Protein AF-A0A7J4LPZ9-F1 (afdb_monomer_lite)

Structure (mmCIF, N/CA/C/O backbone):
data_AF-A0A7J4LPZ9-F1
#
_entry.id   AF-A0A7J4LPZ9-F1
#
loop_
_atom_site.group_PDB
_atom_site.id
_atom_site.type_symbol
_atom_site.label_atom_id
_atom_site.label_alt_id
_atom_site.label_comp_id
_atom_site.label_asym_id
_atom_site.label_entity_id
_atom_site.label_seq_id
_atom_site.pdbx_PDB_ins_code
_atom_site.Cartn_x
_atom_site.Cartn_y
_atom_site.Cartn_z
_atom_site.occupancy
_atom_site.B_iso_or_equiv
_atom_site.auth_seq_id
_atom_site.auth_comp_id
_atom_site.auth_asym_id
_atom_site.auth_atom_id
_atom_site.pdbx_PDB_model_num
ATOM 1 N N . MET A 1 1 ? 22.685 5.242 -19.313 1.00 63.19 1 MET A N 1
ATOM 2 C CA . MET A 1 1 ? 21.250 5.564 -19.092 1.00 63.19 1 MET A CA 1
ATOM 3 C C . MET A 1 1 ? 20.458 4.384 -18.534 1.00 63.19 1 MET A C 1
ATOM 5 O O . MET A 1 1 ? 19.769 4.585 -17.546 1.00 63.19 1 MET A O 1
ATOM 9 N N . LYS A 1 2 ? 20.563 3.170 -19.101 1.00 66.50 2 LYS A N 1
ATOM 10 C CA . LYS A 1 2 ? 19.848 1.983 -18.590 1.00 66.50 2 LYS A CA 1
ATOM 11 C C . LYS A 1 2 ? 20.201 1.640 -17.133 1.00 66.50 2 LYS A C 1
ATOM 13 O O . LYS A 1 2 ? 19.297 1.380 -16.350 1.00 66.50 2 LYS A O 1
ATOM 18 N N . ASP A 1 3 ? 21.469 1.762 -16.745 1.00 72.62 3 ASP A N 1
ATOM 19 C CA . ASP A 1 3 ? 21.905 1.461 -15.371 1.00 72.62 3 ASP A CA 1
ATOM 20 C C . ASP A 1 3 ? 21.321 2.439 -14.344 1.00 72.62 3 ASP A C 1
ATOM 22 O O . ASP A 1 3 ? 20.868 2.026 -13.286 1.00 72.62 3 ASP A O 1
ATOM 26 N N . ILE A 1 4 ? 21.233 3.730 -14.684 1.00 75.50 4 ILE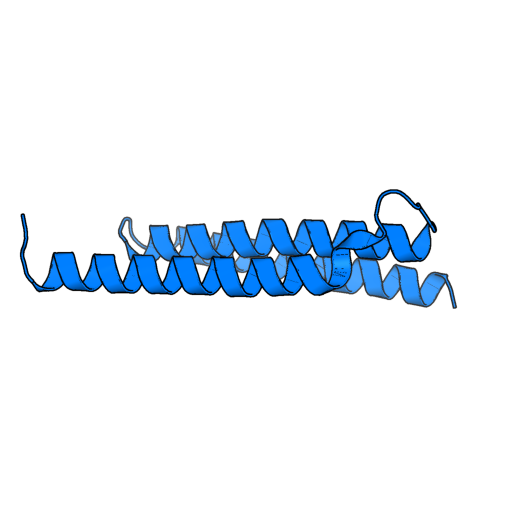 A N 1
ATOM 27 C CA . ILE A 1 4 ? 20.642 4.771 -13.821 1.00 75.50 4 ILE A CA 1
ATOM 28 C C . ILE A 1 4 ? 19.162 4.476 -13.548 1.00 75.50 4 ILE A C 1
ATOM 30 O O . ILE A 1 4 ? 18.702 4.598 -12.416 1.00 75.50 4 ILE A O 1
ATOM 34 N N . ILE A 1 5 ? 18.422 4.050 -14.576 1.00 69.19 5 ILE A N 1
ATOM 35 C CA . ILE A 1 5 ? 17.012 3.664 -14.442 1.00 69.19 5 ILE A CA 1
ATOM 36 C C . ILE A 1 5 ? 16.891 2.412 -13.569 1.00 69.19 5 ILE A C 1
ATOM 38 O O . ILE A 1 5 ? 16.037 2.365 -12.690 1.00 69.19 5 ILE A O 1
ATOM 42 N N . LEU A 1 6 ? 17.769 1.424 -13.753 1.00 70.94 6 LEU A N 1
ATOM 43 C CA . LEU A 1 6 ? 17.775 0.212 -12.937 1.00 70.94 6 LEU A CA 1
ATOM 44 C C . LEU A 1 6 ? 18.044 0.534 -11.456 1.00 70.94 6 LEU A C 1
ATOM 46 O O . LEU A 1 6 ? 17.293 0.088 -10.589 1.00 70.94 6 LEU A O 1
ATOM 50 N N . TYR A 1 7 ? 19.046 1.369 -11.164 1.00 75.69 7 TYR A N 1
ATOM 51 C CA . TYR A 1 7 ? 19.326 1.853 -9.808 1.00 75.69 7 TYR A CA 1
ATOM 52 C C . TYR A 1 7 ? 18.138 2.604 -9.205 1.00 75.69 7 TYR A C 1
ATOM 54 O O . TYR A 1 7 ? 17.807 2.383 -8.042 1.00 75.69 7 TYR A O 1
ATOM 62 N N . PHE A 1 8 ? 17.461 3.443 -9.989 1.00 73.38 8 PHE A N 1
ATOM 63 C CA . PHE A 1 8 ? 16.264 4.150 -9.543 1.00 73.38 8 PHE A CA 1
ATOM 64 C C . PHE A 1 8 ? 15.122 3.184 -9.185 1.00 73.38 8 PHE A C 1
ATOM 66 O O . PHE A 1 8 ? 14.498 3.336 -8.137 1.00 73.38 8 PHE A O 1
ATOM 73 N N . ILE A 1 9 ? 14.887 2.148 -9.997 1.00 73.12 9 ILE A N 1
ATOM 74 C CA . ILE A 1 9 ? 13.864 1.123 -9.731 1.00 73.12 9 ILE A CA 1
ATOM 75 C C . ILE A 1 9 ? 14.185 0.348 -8.448 1.00 73.12 9 ILE A C 1
ATOM 77 O O . ILE A 1 9 ? 13.305 0.171 -7.604 1.00 73.12 9 ILE A O 1
ATOM 81 N N . TYR A 1 10 ? 15.440 -0.073 -8.266 1.00 76.81 10 TYR A N 1
ATOM 82 C CA . TYR A 1 10 ? 15.878 -0.739 -7.035 1.00 76.81 10 TYR A CA 1
ATOM 83 C C . TYR A 1 10 ? 15.736 0.168 -5.811 1.00 76.81 10 TYR A C 1
ATOM 85 O O . TYR A 1 10 ? 15.254 -0.272 -4.766 1.00 76.81 10 TYR A O 1
ATOM 93 N N . PHE A 1 11 ? 16.112 1.440 -5.930 1.00 75.19 11 PHE A N 1
ATOM 94 C CA . PHE A 1 11 ? 16.016 2.413 -4.845 1.00 75.19 11 PHE A CA 1
ATOM 95 C C . PHE A 1 11 ? 14.561 2.672 -4.426 1.00 75.19 11 PHE A C 1
ATOM 97 O O . PHE A 1 11 ? 14.223 2.590 -3.247 1.00 75.19 11 PHE A O 1
ATOM 104 N N . VAL A 1 12 ? 13.663 2.905 -5.385 1.00 75.75 12 VAL A N 1
ATOM 105 C CA . VAL A 1 12 ? 12.234 3.114 -5.099 1.00 75.75 12 VAL A CA 1
ATOM 106 C C . VAL A 1 12 ? 11.584 1.837 -4.556 1.00 75.75 12 VAL A C 1
ATOM 108 O O . VAL A 1 12 ? 10.811 1.901 -3.598 1.00 75.75 12 VAL A O 1
ATOM 111 N N . GLY A 1 13 ? 11.926 0.668 -5.107 1.00 73.31 13 GLY A N 1
ATOM 112 C CA . GLY A 1 13 ? 11.426 -0.620 -4.622 1.00 73.31 13 GLY A CA 1
ATOM 113 C C . GLY A 1 13 ? 11.858 -0.921 -3.185 1.00 73.31 13 GLY A C 1
ATOM 114 O O . GLY A 1 13 ? 11.034 -1.317 -2.359 1.00 73.31 13 GLY A O 1
ATOM 115 N N . THR A 1 14 ? 13.127 -0.674 -2.852 1.00 78.75 14 THR A N 1
ATOM 116 C CA . THR A 1 14 ? 13.650 -0.869 -1.487 1.00 78.75 14 THR A CA 1
ATOM 117 C C . THR A 1 14 ? 13.026 0.098 -0.484 1.00 78.75 14 THR A C 1
ATOM 119 O O . THR A 1 14 ? 12.646 -0.337 0.605 1.00 78.75 14 THR A O 1
ATOM 122 N N . LEU A 1 15 ? 12.817 1.367 -0.852 1.00 80.19 15 LEU A N 1
ATOM 123 C CA . LEU A 1 15 ? 12.084 2.330 -0.021 1.00 80.19 15 LEU A CA 1
ATOM 124 C C . LEU A 1 15 ? 10.622 1.922 0.210 1.00 80.19 15 LEU A C 1
ATOM 126 O O . LEU A 1 15 ? 10.124 2.019 1.336 1.00 80.19 15 LEU A O 1
ATOM 130 N N . GLY A 1 16 ? 9.937 1.433 -0.827 1.00 78.31 16 GLY A N 1
ATOM 131 C CA . GLY A 1 16 ? 8.565 0.932 -0.717 1.00 78.31 16 GLY A CA 1
ATOM 132 C C . GLY A 1 16 ? 8.456 -0.241 0.261 1.00 78.31 16 GLY A C 1
ATOM 13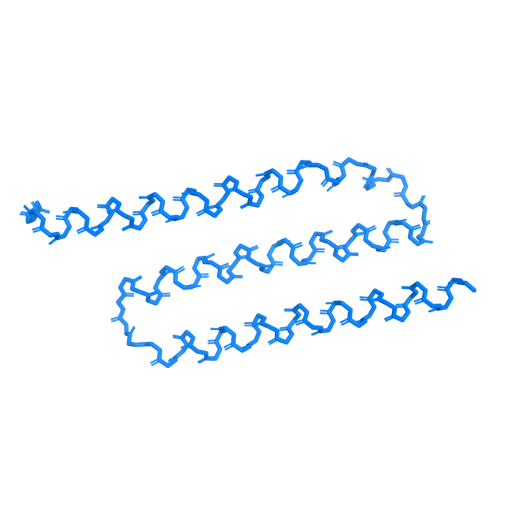3 O O . GLY A 1 16 ? 7.633 -0.217 1.179 1.00 78.31 16 GLY A O 1
ATOM 134 N N . ILE A 1 17 ? 9.351 -1.226 0.136 1.00 80.75 17 ILE A N 1
ATOM 135 C CA . ILE A 1 17 ? 9.418 -2.377 1.050 1.00 80.75 17 ILE A CA 1
ATOM 136 C C . ILE A 1 17 ? 9.742 -1.921 2.478 1.00 80.75 17 ILE A C 1
ATOM 138 O O . ILE A 1 17 ? 9.068 -2.346 3.417 1.00 80.75 17 ILE A O 1
ATOM 142 N N . ALA A 1 18 ? 10.721 -1.031 2.659 1.00 83.50 18 ALA A N 1
ATOM 143 C CA . ALA A 1 18 ? 11.083 -0.507 3.974 1.00 83.50 18 ALA A CA 1
ATOM 144 C C . ALA A 1 18 ? 9.894 0.193 4.653 1.00 83.50 18 ALA A C 1
ATOM 146 O O . ALA A 1 18 ? 9.622 -0.050 5.830 1.00 83.50 18 ALA A O 1
ATOM 147 N N . THR A 1 19 ? 9.136 0.989 3.897 1.00 82.88 19 THR A N 1
ATOM 148 C CA . THR A 1 19 ? 7.935 1.678 4.390 1.00 82.88 19 THR A CA 1
ATOM 149 C C . THR A 1 19 ? 6.884 0.674 4.859 1.00 82.88 19 THR A C 1
ATOM 151 O O . THR A 1 19 ? 6.379 0.792 5.974 1.00 82.88 19 THR A O 1
ATOM 154 N N . ILE A 1 20 ? 6.618 -0.371 4.068 1.00 83.56 20 ILE A N 1
ATOM 155 C CA . ILE A 1 20 ? 5.677 -1.439 4.436 1.00 83.56 20 ILE A CA 1
ATOM 156 C C . ILE A 1 20 ? 6.130 -2.160 5.712 1.00 83.5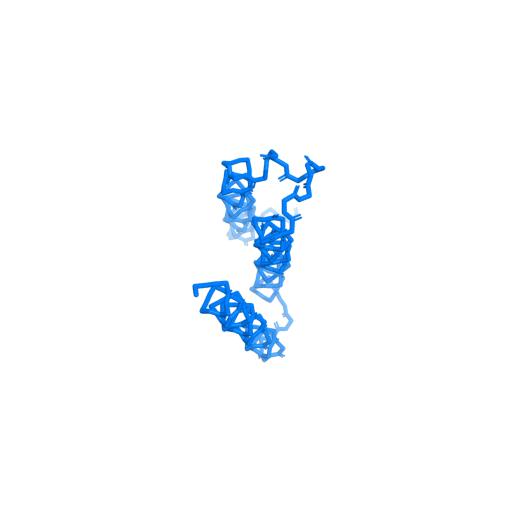6 20 ILE A C 1
ATOM 158 O O . ILE A 1 20 ? 5.317 -2.386 6.609 1.00 83.56 20 ILE A O 1
ATOM 162 N N . LEU A 1 21 ? 7.416 -2.503 5.823 1.00 85.81 21 LEU A N 1
ATOM 163 C CA . LEU A 1 21 ? 7.963 -3.186 6.999 1.00 85.81 21 LEU A CA 1
ATOM 164 C C . LEU A 1 21 ? 7.843 -2.329 8.265 1.00 85.81 21 LEU A C 1
ATOM 166 O O . LEU A 1 21 ? 7.450 -2.843 9.316 1.00 85.81 21 LEU A O 1
ATOM 170 N N . ILE A 1 22 ? 8.116 -1.026 8.162 1.00 87.31 22 ILE A N 1
ATOM 171 C CA . ILE A 1 22 ? 7.943 -0.070 9.262 1.00 87.31 22 ILE A CA 1
ATOM 172 C C . ILE A 1 22 ? 6.464 0.025 9.650 1.00 87.31 22 ILE A C 1
ATOM 174 O O . ILE A 1 22 ? 6.135 -0.113 10.831 1.00 87.31 22 ILE A O 1
ATOM 178 N N . SER A 1 23 ? 5.556 0.185 8.684 1.00 82.88 23 SER A N 1
ATOM 179 C CA . SER A 1 23 ? 4.112 0.220 8.944 1.00 82.88 23 SER A CA 1
ATOM 180 C C . SER A 1 23 ? 3.621 -1.067 9.615 1.00 82.88 23 SER A C 1
ATOM 182 O O . SER A 1 23 ? 2.803 -1.015 10.535 1.00 82.88 23 SER A O 1
ATOM 184 N N . LEU A 1 24 ? 4.159 -2.225 9.227 1.00 84.88 24 LEU A N 1
ATOM 185 C CA . LEU A 1 24 ? 3.816 -3.521 9.811 1.00 84.88 24 LEU A CA 1
ATOM 186 C C . LEU A 1 24 ? 4.364 -3.667 11.239 1.00 84.88 24 LEU A C 1
ATOM 188 O O . LEU A 1 24 ? 3.664 -4.177 12.118 1.00 84.88 24 LEU A O 1
ATOM 192 N N . ALA A 1 25 ? 5.570 -3.160 11.508 1.00 86.50 25 ALA A N 1
ATOM 193 C CA . ALA A 1 25 ? 6.132 -3.082 12.855 1.00 86.50 25 ALA A CA 1
ATOM 194 C C . ALA A 1 25 ? 5.307 -2.160 13.770 1.00 86.50 25 ALA A C 1
ATOM 196 O O . ALA A 1 25 ? 5.025 -2.528 14.913 1.00 86.50 25 ALA A O 1
ATOM 197 N N . ILE A 1 26 ? 4.859 -1.007 13.262 1.00 84.94 26 ILE A N 1
ATOM 198 C CA . ILE A 1 26 ? 3.955 -0.093 13.977 1.00 84.94 26 ILE A CA 1
ATOM 199 C C . ILE A 1 26 ? 2.614 -0.782 14.245 1.00 84.94 26 ILE A C 1
ATOM 201 O O . ILE A 1 26 ? 2.145 -0.780 15.381 1.00 84.94 26 ILE A O 1
ATOM 205 N N . SER A 1 27 ? 2.033 -1.453 13.246 1.00 86.31 27 SER A N 1
ATOM 206 C CA . SER A 1 27 ? 0.766 -2.179 13.403 1.00 86.31 27 SER A CA 1
ATOM 207 C C . SER A 1 27 ? 0.834 -3.268 14.478 1.00 86.31 27 SER A C 1
ATOM 209 O O . SER A 1 27 ? -0.109 -3.456 15.247 1.00 86.31 27 SER A O 1
ATOM 211 N N . ARG A 1 28 ? 1.973 -3.964 14.600 1.00 85.38 28 ARG A N 1
ATOM 212 C CA . ARG A 1 28 ? 2.193 -4.958 15.666 1.00 85.38 28 ARG A CA 1
ATOM 213 C C . ARG A 1 28 ? 2.209 -4.345 17.068 1.00 85.38 28 ARG A C 1
ATOM 215 O O . ARG A 1 28 ? 1.859 -5.049 18.010 1.00 85.38 28 ARG A O 1
ATOM 222 N N . ARG A 1 29 ? 2.591 -3.070 17.202 1.00 86.81 29 ARG A N 1
ATOM 223 C CA . ARG A 1 29 ? 2.561 -2.324 18.473 1.00 86.81 29 ARG A CA 1
ATOM 224 C C . ARG A 1 29 ? 1.172 -1.781 18.812 1.00 86.81 29 ARG A C 1
ATOM 226 O O . ARG A 1 29 ? 0.934 -1.426 19.961 1.00 86.81 29 ARG A O 1
ATOM 233 N N . LEU A 1 30 ? 0.253 -1.730 17.846 1.00 83.25 30 LEU A N 1
ATOM 234 C CA . LEU A 1 30 ? -1.137 -1.378 18.115 1.00 83.25 30 LEU A CA 1
ATOM 235 C C . LEU A 1 30 ? -1.822 -2.515 18.888 1.00 83.25 30 LEU A C 1
ATOM 237 O O . LEU A 1 30 ? -1.692 -3.699 18.554 1.00 83.25 30 LEU A O 1
ATOM 241 N N . GLY A 1 31 ? -2.594 -2.146 19.912 1.00 79.62 31 GLY A N 1
ATOM 242 C CA . GLY A 1 31 ? -3.468 -3.078 20.621 1.00 79.62 31 GLY A CA 1
ATOM 243 C C . GLY A 1 31 ? -4.439 -3.786 19.668 1.00 79.62 31 GLY A C 1
ATOM 244 O O . GLY A 1 31 ? -4.720 -3.317 18.561 1.00 79.62 31 GLY A O 1
ATOM 245 N N . LYS A 1 32 ? -4.958 -4.950 20.077 1.00 75.06 32 LYS A N 1
ATOM 246 C CA . LYS A 1 32 ? -6.018 -5.631 19.318 1.00 75.06 32 LYS A CA 1
ATOM 247 C C . LYS A 1 32 ? -7.259 -4.728 19.300 1.00 75.06 32 LYS A C 1
ATOM 249 O O . LYS A 1 32 ? -7.706 -4.288 20.351 1.00 75.06 32 LYS A O 1
ATOM 254 N N . GLY A 1 33 ? -7.788 -4.432 18.115 1.00 78.44 33 GLY A N 1
ATOM 255 C CA . GLY A 1 33 ? -8.943 -3.548 17.952 1.00 78.44 33 GLY A CA 1
ATOM 256 C C . GLY A 1 33 ? -9.063 -2.990 16.536 1.00 78.44 33 GLY A C 1
ATOM 257 O O . GLY A 1 33 ? -8.246 -3.285 15.660 1.00 78.44 33 GLY A O 1
ATOM 258 N N . THR A 1 34 ? -10.079 -2.159 16.310 1.00 76.25 34 THR A N 1
ATOM 259 C CA . THR A 1 34 ? -10.441 -1.645 14.979 1.00 76.25 34 THR A CA 1
ATOM 260 C C . THR A 1 34 ? -9.321 -0.853 14.311 1.00 76.25 34 THR A C 1
ATOM 262 O O . THR A 1 34 ? -9.119 -0.972 13.107 1.00 76.25 34 THR A O 1
ATOM 265 N N . ILE A 1 35 ? -8.551 -0.080 15.081 1.00 78.62 35 ILE A N 1
ATOM 266 C CA . ILE A 1 35 ? -7.449 0.731 14.541 1.00 78.62 35 ILE A CA 1
ATOM 267 C C . ILE A 1 35 ? -6.375 -0.173 13.924 1.00 78.62 35 ILE A C 1
ATOM 269 O O . ILE A 1 35 ? -5.888 0.104 12.832 1.00 78.62 35 ILE A O 1
ATOM 273 N N . ARG A 1 36 ? -6.054 -1.304 14.564 1.00 80.75 36 ARG A N 1
ATOM 274 C CA . ARG A 1 36 ? -5.104 -2.278 14.016 1.00 80.75 36 ARG A CA 1
ATOM 275 C C . ARG A 1 36 ? -5.638 -2.955 12.753 1.00 80.75 36 ARG A C 1
ATOM 277 O O . ARG A 1 36 ? -4.877 -3.155 11.812 1.00 80.75 36 ARG A O 1
ATOM 284 N N . ALA A 1 37 ? -6.931 -3.285 12.712 1.00 78.19 37 ALA A N 1
ATOM 285 C CA . ALA A 1 37 ? -7.562 -3.856 11.519 1.00 78.19 37 ALA A CA 1
ATOM 286 C C . ALA A 1 37 ? -7.527 -2.877 10.331 1.00 78.19 37 ALA A C 1
ATOM 288 O O . ALA A 1 37 ? -7.152 -3.269 9.228 1.00 78.19 37 ALA A O 1
ATOM 289 N N . PHE A 1 38 ? -7.821 -1.598 10.579 1.00 79.44 38 PHE A N 1
ATOM 290 C CA . PHE A 1 38 ? -7.721 -0.528 9.586 1.00 79.44 38 PHE A CA 1
ATOM 291 C C . PHE A 1 38 ? -6.292 -0.355 9.066 1.00 79.44 38 PHE A C 1
ATOM 293 O O . PHE A 1 38 ? -6.059 -0.395 7.861 1.00 79.44 38 PHE A O 1
ATOM 300 N N . VAL A 1 39 ? -5.316 -0.231 9.971 1.00 79.31 39 VAL A N 1
ATOM 301 C CA . VAL A 1 39 ? -3.904 -0.081 9.592 1.00 79.31 39 VAL A CA 1
ATOM 302 C C . VAL A 1 39 ? -3.425 -1.291 8.785 1.00 79.31 39 VAL A C 1
ATOM 304 O O . VAL A 1 39 ? -2.736 -1.117 7.785 1.00 79.31 39 VAL A O 1
ATOM 307 N N . ASN A 1 40 ? -3.843 -2.509 9.139 1.00 82.06 40 ASN A N 1
ATOM 308 C CA . ASN A 1 40 ? -3.532 -3.703 8.351 1.00 82.06 40 ASN A CA 1
ATOM 309 C C . ASN A 1 40 ? -4.133 -3.660 6.939 1.00 82.06 40 ASN A C 1
ATOM 311 O O . ASN A 1 40 ? -3.440 -4.020 5.991 1.00 82.06 40 ASN A O 1
ATOM 315 N N . GLN A 1 41 ? -5.381 -3.211 6.778 1.00 80.56 41 GLN A N 1
ATOM 316 C CA . GLN A 1 41 ? -5.992 -3.057 5.451 1.00 80.56 41 GLN A CA 1
ATOM 317 C C . GLN A 1 41 ? -5.228 -2.048 4.590 1.00 80.56 41 GLN A C 1
ATOM 319 O O . GLN A 1 41 ? -4.941 -2.330 3.427 1.00 80.56 41 GLN A O 1
ATOM 324 N N . VAL A 1 42 ? -4.835 -0.910 5.169 1.00 80.44 42 VAL A N 1
ATOM 325 C CA . VAL A 1 42 ? -4.016 0.095 4.475 1.00 80.44 42 VAL A CA 1
ATOM 326 C C . VAL A 1 42 ? -2.668 -0.497 4.051 1.00 80.44 42 VAL A C 1
ATOM 328 O O . VAL A 1 42 ? -2.266 -0.324 2.904 1.00 80.44 42 VAL A O 1
ATOM 331 N N . ILE A 1 43 ? -2.000 -1.256 4.926 1.00 82.38 43 ILE A N 1
ATOM 332 C CA . ILE A 1 43 ? -0.719 -1.913 4.610 1.00 82.38 43 ILE A CA 1
ATOM 333 C C . ILE A 1 43 ? -0.863 -2.909 3.453 1.00 82.38 43 ILE A C 1
ATOM 335 O O . ILE A 1 43 ? -0.016 -2.928 2.561 1.00 82.38 43 ILE A O 1
ATOM 339 N N . VAL A 1 44 ? -1.925 -3.721 3.443 1.00 81.31 44 VAL A N 1
ATOM 340 C CA . VAL A 1 44 ? -2.184 -4.684 2.358 1.00 81.31 44 VAL A CA 1
ATOM 341 C C . VAL A 1 44 ? -2.371 -3.962 1.027 1.00 81.31 44 VAL A C 1
ATOM 343 O O . VAL A 1 44 ? -1.772 -4.357 0.028 1.00 81.31 44 VAL A O 1
ATOM 346 N N . VAL A 1 45 ? -3.137 -2.871 1.019 1.00 79.12 45 VAL A N 1
ATOM 347 C CA . VAL A 1 45 ? -3.309 -2.031 -0.171 1.00 79.12 45 VAL A CA 1
ATOM 348 C C . VAL A 1 45 ? -1.967 -1.464 -0.636 1.00 79.12 45 VAL A C 1
ATOM 350 O O . VAL A 1 45 ? -1.605 -1.647 -1.797 1.00 79.12 45 VAL A O 1
ATOM 353 N N . MET A 1 46 ? -1.178 -0.867 0.262 1.00 78.31 46 MET A N 1
ATOM 354 C CA . MET A 1 46 ? 0.154 -0.346 -0.080 1.00 78.31 46 MET A CA 1
ATOM 355 C C . MET A 1 46 ? 1.075 -1.426 -0.665 1.00 78.31 46 MET A C 1
ATOM 357 O O . MET A 1 46 ? 1.820 -1.148 -1.606 1.00 78.31 46 MET A O 1
ATOM 361 N N . LEU A 1 47 ? 1.008 -2.658 -0.154 1.00 79.00 47 LEU A N 1
ATOM 362 C CA . LEU A 1 47 ? 1.790 -3.788 -0.656 1.00 79.00 47 LEU A CA 1
ATOM 363 C C . LEU A 1 47 ? 1.378 -4.196 -2.078 1.00 79.00 47 LEU A C 1
ATOM 365 O O . LEU A 1 47 ? 2.249 -4.322 -2.939 1.00 79.00 47 LEU A O 1
ATOM 369 N N . ILE A 1 48 ? 0.077 -4.329 -2.351 1.00 77.25 48 ILE A N 1
ATOM 370 C CA . ILE A 1 48 ? -0.437 -4.658 -3.692 1.00 77.25 48 ILE A CA 1
ATOM 371 C C . ILE A 1 48 ? 0.016 -3.607 -4.717 1.00 77.25 48 ILE A C 1
ATOM 373 O O . ILE A 1 48 ? 0.536 -3.959 -5.779 1.00 77.25 48 ILE A O 1
ATOM 377 N N . PHE A 1 49 ? -0.106 -2.319 -4.385 1.00 73.25 49 PHE A N 1
ATOM 378 C CA . PHE A 1 49 ? 0.283 -1.241 -5.299 1.00 73.25 49 PHE A CA 1
ATOM 379 C C . PHE A 1 49 ? 1.796 -1.109 -5.477 1.00 73.25 49 PHE A C 1
ATOM 381 O O . PHE A 1 49 ? 2.252 -0.847 -6.590 1.00 73.25 49 PHE A O 1
ATOM 388 N N . SER A 1 50 ? 2.587 -1.360 -4.430 1.00 73.81 50 SER A N 1
ATOM 389 C CA . SER A 1 50 ? 4.053 -1.367 -4.538 1.00 73.81 50 SER A CA 1
ATOM 390 C C . SER A 1 50 ? 4.543 -2.481 -5.468 1.00 73.81 50 SER A C 1
ATOM 392 O O . SER A 1 50 ? 5.400 -2.240 -6.319 1.00 73.81 50 SER A O 1
ATOM 394 N N . ILE A 1 51 ? 3.962 -3.682 -5.365 1.00 74.69 51 ILE A N 1
ATOM 395 C CA . ILE A 1 51 ? 4.281 -4.813 -6.251 1.00 74.69 51 ILE A CA 1
ATOM 396 C C . ILE A 1 51 ? 3.896 -4.484 -7.697 1.00 74.69 51 ILE A C 1
ATOM 398 O O . ILE A 1 51 ? 4.698 -4.678 -8.610 1.00 74.69 51 ILE A O 1
ATOM 402 N N . ALA A 1 52 ? 2.701 -3.933 -7.912 1.00 71.62 52 ALA A N 1
ATOM 403 C CA . ALA A 1 52 ? 2.255 -3.531 -9.242 1.00 71.62 52 ALA A CA 1
ATOM 4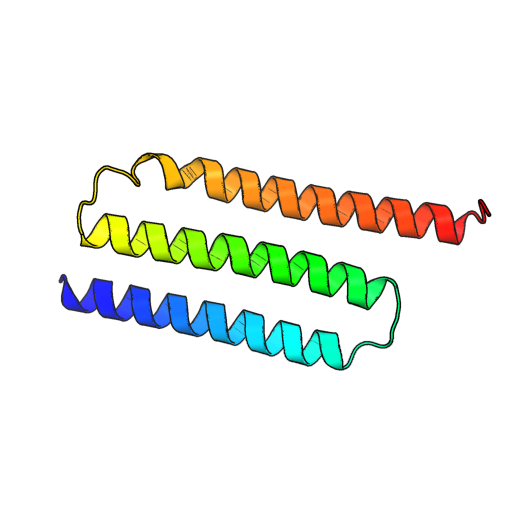04 C C . ALA A 1 52 ? 3.161 -2.459 -9.877 1.00 71.62 52 ALA A C 1
ATOM 406 O O . ALA A 1 52 ? 3.527 -2.566 -11.050 1.00 71.62 52 ALA A O 1
ATOM 407 N N . GLY A 1 53 ? 3.577 -1.455 -9.098 1.00 70.31 53 GLY A N 1
ATOM 408 C CA . GLY A 1 53 ? 4.513 -0.421 -9.543 1.00 70.31 53 GLY A CA 1
ATOM 409 C C . GLY A 1 53 ? 5.891 -0.981 -9.912 1.00 70.31 53 GLY A C 1
ATOM 410 O O . GLY A 1 53 ? 6.490 -0.555 -10.905 1.00 70.31 53 GLY A O 1
ATOM 411 N N . LEU A 1 54 ? 6.374 -1.980 -9.168 1.00 72.19 54 LEU A N 1
ATOM 412 C CA . LEU A 1 54 ? 7.619 -2.679 -9.486 1.00 72.19 54 LEU A CA 1
ATOM 413 C C . LEU A 1 54 ? 7.496 -3.468 -10.800 1.00 72.19 54 LEU A C 1
ATOM 415 O O . LEU A 1 54 ? 8.346 -3.327 -11.676 1.00 72.19 54 LEU A O 1
ATOM 419 N N . LEU A 1 55 ? 6.415 -4.235 -10.978 1.00 69.31 55 LEU A N 1
ATOM 420 C CA . LEU A 1 55 ? 6.157 -5.008 -12.203 1.00 69.31 55 LEU A CA 1
ATOM 421 C C . LEU A 1 55 ? 6.071 -4.108 -13.444 1.00 69.31 55 LEU A C 1
ATOM 423 O O . LEU A 1 55 ? 6.636 -4.434 -14.487 1.00 69.31 55 LEU A O 1
ATOM 427 N N . ARG A 1 56 ? 5.448 -2.931 -13.323 1.00 69.06 56 ARG A N 1
ATOM 428 C CA . ARG A 1 56 ? 5.461 -1.893 -14.368 1.00 69.06 56 ARG A CA 1
ATOM 429 C C . ARG A 1 56 ? 6.869 -1.379 -14.658 1.00 69.06 56 ARG A C 1
ATOM 431 O O . ARG A 1 56 ? 7.231 -1.155 -15.809 1.00 69.06 56 ARG A O 1
ATOM 438 N N . SER A 1 57 ? 7.654 -1.131 -13.621 1.00 69.12 57 SER A N 1
ATOM 439 C CA . SER A 1 57 ? 9.017 -0.627 -13.790 1.00 69.12 57 SER A CA 1
ATOM 440 C C . SER A 1 57 ? 9.892 -1.652 -14.520 1.00 69.12 57 SER A C 1
ATOM 442 O O . SER A 1 57 ? 10.635 -1.298 -15.434 1.00 69.12 57 SER A O 1
ATOM 444 N N . VAL A 1 58 ? 9.715 -2.937 -14.197 1.00 67.25 58 VAL A N 1
ATOM 445 C CA . VAL A 1 58 ? 10.318 -4.062 -14.923 1.00 67.25 58 VAL A CA 1
ATOM 446 C C . VAL A 1 58 ? 9.816 -4.117 -16.367 1.00 67.25 58 VAL A C 1
ATOM 448 O O . VAL A 1 58 ? 10.628 -4.291 -17.272 1.00 67.25 58 VAL A O 1
ATOM 451 N N . HIS A 1 59 ? 8.520 -3.907 -16.621 1.00 66.06 59 HIS A N 1
ATOM 452 C CA . HIS A 1 59 ? 7.974 -3.806 -17.980 1.00 66.06 59 HIS A CA 1
ATOM 453 C C . HIS A 1 59 ? 8.661 -2.721 -18.810 1.00 66.06 59 HIS A C 1
ATOM 455 O O . HIS A 1 59 ? 9.162 -3.012 -19.893 1.00 66.06 59 HIS A O 1
ATOM 461 N N . LEU A 1 60 ? 8.708 -1.488 -18.298 1.00 64.94 60 LEU A N 1
ATOM 462 C CA . LEU A 1 60 ? 9.311 -0.346 -18.992 1.00 64.94 60 LEU A CA 1
ATOM 463 C C . LEU A 1 60 ? 10.783 -0.601 -19.334 1.00 64.94 60 LEU A C 1
ATOM 465 O O . LEU A 1 60 ? 11.274 -0.121 -20.352 1.00 64.94 60 LEU A O 1
ATOM 469 N N . PHE A 1 61 ? 11.475 -1.380 -18.503 1.00 66.31 61 PHE A N 1
ATOM 470 C CA . PHE A 1 61 ? 12.864 -1.759 -18.728 1.00 66.31 61 PHE A CA 1
ATOM 471 C C . PHE A 1 61 ? 13.031 -2.927 -19.717 1.00 66.31 61 PHE A C 1
ATOM 473 O O . PHE A 1 61 ? 13.967 -2.931 -20.515 1.00 66.31 61 PHE A O 1
ATOM 480 N N . THR A 1 62 ? 12.134 -3.916 -19.674 1.00 68.25 62 THR A N 1
ATOM 481 C CA . THR A 1 62 ? 12.205 -5.158 -20.474 1.00 68.25 62 THR A CA 1
ATOM 482 C C . THR A 1 62 ? 11.411 -5.105 -21.781 1.00 68.25 62 THR A C 1
ATOM 484 O O . THR A 1 62 ? 11.485 -6.043 -22.568 1.00 68.25 62 THR A O 1
ATOM 487 N N . ALA A 1 63 ? 10.655 -4.027 -22.019 1.00 65.88 63 ALA A N 1
ATOM 488 C CA . ALA A 1 63 ? 9.720 -3.870 -23.135 1.00 65.88 63 ALA A CA 1
ATOM 489 C C . ALA A 1 63 ? 8.690 -5.016 -23.251 1.00 65.88 63 ALA A C 1
ATOM 491 O O . ALA A 1 63 ? 8.226 -5.324 -24.343 1.00 65.88 63 ALA A O 1
ATOM 492 N N . ALA A 1 64 ? 8.324 -5.659 -22.134 1.00 59.06 64 ALA A N 1
ATOM 493 C CA . ALA A 1 64 ? 7.469 -6.850 -22.122 1.00 59.06 64 ALA A CA 1
ATOM 494 C C . ALA A 1 64 ? 5.984 -6.523 -22.420 1.00 59.06 64 ALA A C 1
ATOM 496 O O . ALA A 1 64 ? 5.282 -6.065 -21.520 1.00 59.06 64 ALA A O 1
ATOM 497 N N . PRO A 1 65 ? 5.439 -6.783 -23.620 1.00 54.91 65 PRO A N 1
ATOM 498 C CA . PRO A 1 65 ? 4.162 -6.213 -24.077 1.00 54.91 65 PRO A CA 1
ATOM 499 C C . PRO A 1 65 ? 2.917 -6.604 -23.253 1.00 54.91 65 PRO A C 1
ATOM 501 O O . PRO A 1 65 ? 1.904 -5.914 -23.301 1.00 54.91 65 PRO A O 1
ATOM 504 N N . VAL A 1 66 ? 2.998 -7.660 -22.438 1.00 58.81 66 VAL A N 1
ATOM 505 C CA . VAL A 1 66 ? 1.915 -8.152 -21.559 1.00 58.81 66 VAL A CA 1
ATOM 506 C C . VAL A 1 66 ? 1.486 -7.122 -20.492 1.00 58.81 66 VAL A C 1
ATOM 508 O O . VAL A 1 66 ? 0.410 -7.235 -19.913 1.00 58.81 66 VAL A O 1
ATOM 511 N N . LEU A 1 67 ? 2.299 -6.093 -20.233 1.00 55.88 67 LEU A N 1
ATOM 512 C CA . LEU A 1 67 ? 2.150 -5.175 -19.096 1.00 55.88 67 LEU A CA 1
ATOM 513 C C . LEU A 1 67 ? 1.760 -3.724 -19.499 1.00 55.88 67 LEU A C 1
ATOM 515 O O . LEU A 1 67 ? 1.842 -2.812 -18.677 1.00 55.88 67 LEU A O 1
ATOM 519 N N . TYR A 1 68 ? 1.290 -3.502 -20.737 1.00 54.34 68 TYR A N 1
ATOM 520 C CA . TYR A 1 68 ? 1.002 -2.169 -21.317 1.00 54.34 68 TYR A CA 1
ATOM 521 C C . TYR A 1 68 ? -0.138 -1.366 -20.643 1.00 54.34 68 TYR A C 1
ATOM 523 O O . TYR A 1 68 ? -0.154 -0.139 -20.716 1.00 54.34 68 TYR A O 1
ATOM 531 N N . GLY A 1 69 ? -1.099 -2.018 -19.977 1.00 53.38 69 GLY A N 1
ATOM 532 C CA . GLY A 1 69 ? -2.315 -1.373 -19.437 1.00 53.38 69 GLY A CA 1
ATOM 533 C C . GLY A 1 69 ? -2.209 -0.801 -18.013 1.00 53.38 69 GLY A C 1
ATOM 534 O O . GLY A 1 69 ? -3.207 -0.372 -17.440 1.00 53.38 69 GLY A O 1
ATOM 535 N N . ILE A 1 70 ? -1.022 -0.816 -17.404 1.00 59.06 70 ILE A N 1
ATOM 536 C CA . ILE A 1 70 ? -0.852 -0.776 -15.938 1.00 59.06 70 ILE A CA 1
ATOM 537 C C . ILE A 1 70 ? -0.814 0.656 -15.336 1.00 59.06 70 ILE A C 1
ATOM 539 O O . ILE A 1 70 ? -0.761 0.828 -14.123 1.00 59.06 70 ILE A O 1
ATOM 543 N N . ASN A 1 71 ? -0.881 1.731 -16.130 1.00 56.16 71 ASN A N 1
ATOM 544 C CA . ASN A 1 71 ? -0.540 3.077 -15.624 1.00 56.16 71 ASN A CA 1
ATOM 545 C C . ASN A 1 71 ? -1.640 3.834 -14.879 1.00 56.16 71 ASN A C 1
ATOM 547 O O . ASN A 1 71 ? -1.441 4.227 -13.733 1.00 56.16 71 ASN A O 1
ATOM 551 N N . ILE A 1 72 ? -2.748 4.125 -15.552 1.00 53.41 72 ILE A N 1
ATOM 552 C CA . ILE A 1 72 ? -3.813 4.983 -15.006 1.00 53.41 72 ILE A CA 1
ATOM 553 C C . ILE A 1 72 ? -4.756 4.164 -14.133 1.00 53.41 72 ILE A C 1
ATOM 555 O O . ILE A 1 72 ? -5.102 4.568 -13.028 1.00 53.41 72 ILE A O 1
ATOM 559 N N . VAL A 1 73 ? -5.042 2.950 -14.589 1.00 57.00 73 VAL A N 1
ATOM 560 C CA . VAL A 1 73 ? -5.937 1.996 -13.947 1.00 57.00 73 VAL A CA 1
ATOM 561 C C . VAL A 1 73 ? -5.476 1.652 -12.522 1.00 57.00 73 VAL A C 1
ATOM 563 O O . VAL A 1 73 ? -6.292 1.583 -11.612 1.00 57.00 73 VAL A O 1
ATOM 566 N N . TYR A 1 74 ? -4.169 1.516 -12.268 1.00 63.00 74 TYR A N 1
ATOM 567 C CA . TYR A 1 74 ? -3.667 1.206 -10.922 1.00 63.00 74 TYR A CA 1
ATOM 568 C C . TYR A 1 74 ? -3.699 2.400 -9.971 1.00 63.00 74 TYR A C 1
ATOM 570 O O . TYR A 1 74 ? -4.009 2.225 -8.797 1.00 63.00 74 TYR A O 1
ATOM 578 N N . LEU A 1 75 ? -3.398 3.609 -10.449 1.00 60.53 75 LEU A N 1
ATOM 579 C CA . LEU A 1 75 ? -3.513 4.803 -9.612 1.00 60.53 75 LEU A CA 1
ATOM 580 C C . LEU A 1 75 ? -4.978 5.026 -9.211 1.00 60.53 75 LEU A C 1
ATOM 582 O O . LEU A 1 75 ? -5.275 5.290 -8.047 1.00 60.53 75 LEU A O 1
ATOM 586 N N . GLU A 1 76 ? -5.885 4.842 -10.166 1.00 62.81 76 GLU A N 1
ATOM 587 C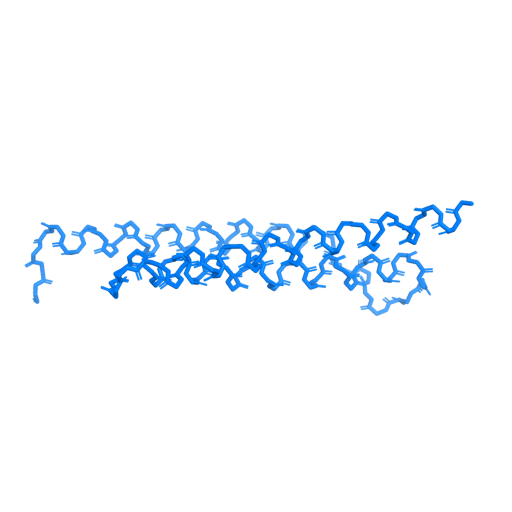 CA . GLU A 1 76 ? -7.324 4.913 -9.956 1.00 62.81 76 GLU A CA 1
ATOM 588 C C . GLU A 1 76 ? -7.793 3.834 -8.968 1.00 62.81 76 GLU A C 1
ATOM 590 O O . GLU A 1 76 ? -8.387 4.169 -7.942 1.00 62.81 76 GLU A O 1
ATOM 595 N N . TYR A 1 77 ? -7.422 2.564 -9.169 1.00 66.44 77 TYR A N 1
ATOM 596 C CA . TYR A 1 77 ? -7.739 1.491 -8.220 1.00 66.44 77 TYR A CA 1
ATOM 597 C C . TYR A 1 77 ? -7.151 1.727 -6.826 1.00 66.44 77 TYR A C 1
ATOM 599 O O . TYR A 1 77 ? -7.781 1.343 -5.837 1.00 66.44 77 TYR A O 1
ATOM 607 N N . MET A 1 78 ? -5.982 2.364 -6.710 1.00 68.75 78 MET A N 1
ATOM 608 C CA . MET A 1 78 ? -5.384 2.701 -5.415 1.00 68.75 78 MET A CA 1
ATOM 609 C C . MET A 1 78 ? -6.219 3.729 -4.674 1.00 68.75 78 MET A C 1
ATOM 611 O O . MET A 1 78 ? -6.558 3.526 -3.506 1.00 68.75 78 MET A O 1
ATOM 615 N N . ILE A 1 79 ? -6.584 4.808 -5.361 1.00 69.38 79 ILE A N 1
ATOM 616 C CA . ILE A 1 79 ? -7.402 5.876 -4.795 1.00 69.38 79 ILE A CA 1
ATOM 617 C C . ILE A 1 79 ? -8.789 5.335 -4.428 1.00 69.38 79 ILE A C 1
ATOM 619 O O . ILE A 1 79 ? -9.259 5.591 -3.318 1.00 69.38 79 ILE A O 1
ATOM 623 N N . PHE A 1 80 ? -9.408 4.522 -5.290 1.00 71.19 80 PHE A N 1
ATOM 624 C CA . PHE A 1 80 ? -10.678 3.855 -4.988 1.00 71.19 80 PHE A CA 1
ATOM 625 C C . PHE A 1 80 ? -10.574 2.937 -3.767 1.00 71.19 80 PHE A C 1
ATOM 627 O O . PHE A 1 80 ? -11.399 3.037 -2.858 1.00 71.19 80 PHE A O 1
ATOM 634 N N . SER A 1 81 ? -9.540 2.094 -3.693 1.00 74.88 81 SER A N 1
ATOM 635 C CA . SER A 1 81 ? -9.350 1.158 -2.576 1.00 74.88 81 SER A CA 1
ATOM 636 C C . SER A 1 81 ? -9.138 1.889 -1.250 1.00 74.88 81 SER A C 1
ATOM 638 O O . SER A 1 81 ? -9.761 1.548 -0.245 1.00 74.88 81 SER A O 1
ATOM 640 N N . LEU A 1 82 ? -8.307 2.936 -1.242 1.00 74.38 82 LEU A N 1
ATOM 641 C CA . LEU A 1 82 ? -8.077 3.760 -0.053 1.00 74.38 82 LEU A CA 1
ATOM 642 C C . LEU A 1 82 ? -9.346 4.497 0.380 1.00 74.38 82 LEU A C 1
ATOM 644 O O . LEU A 1 82 ? -9.658 4.530 1.571 1.00 74.38 82 LEU A O 1
ATOM 648 N N . THR A 1 83 ? -10.103 5.036 -0.577 1.00 73.12 83 THR A N 1
ATOM 649 C CA . THR A 1 83 ? -11.376 5.720 -0.314 1.00 73.12 83 THR A CA 1
ATOM 650 C C . THR A 1 83 ? -12.395 4.757 0.292 1.00 73.12 83 THR A C 1
ATOM 652 O O . THR A 1 83 ? -13.047 5.094 1.281 1.00 73.12 83 THR A O 1
ATOM 655 N N . TYR A 1 84 ? -12.488 3.534 -0.234 1.00 73.50 84 TYR A N 1
ATOM 656 C CA . TYR A 1 84 ? -13.394 2.508 0.278 1.00 73.50 84 TYR A CA 1
ATOM 657 C C . TYR A 1 84 ? -13.017 2.056 1.695 1.00 73.50 84 TYR A C 1
ATOM 659 O O . TYR A 1 84 ? -13.889 1.901 2.553 1.00 73.50 84 TYR A O 1
ATOM 667 N N . ILE A 1 85 ? -11.719 1.907 1.977 1.00 77.81 85 ILE A N 1
ATOM 668 C CA . ILE A 1 85 ? -11.211 1.588 3.320 1.00 77.81 85 ILE A CA 1
ATOM 669 C C . ILE A 1 85 ? -11.543 2.714 4.311 1.00 77.81 85 ILE A C 1
ATOM 671 O O . ILE A 1 85 ? -12.038 2.445 5.408 1.00 77.81 85 ILE A O 1
ATOM 675 N N . LEU A 1 86 ? -11.342 3.976 3.923 1.00 76.44 86 LEU A N 1
ATOM 676 C CA . LEU A 1 86 ? -11.701 5.149 4.731 1.00 76.44 86 LEU A CA 1
ATOM 677 C C . LEU A 1 86 ? -13.206 5.225 5.008 1.00 76.44 86 LEU A C 1
ATOM 679 O O . LEU A 1 86 ? -13.610 5.453 6.152 1.00 76.44 86 LEU A O 1
ATOM 683 N N . ALA A 1 87 ? -14.032 5.006 3.986 1.00 71.31 87 ALA A N 1
ATOM 684 C CA . ALA A 1 87 ? -15.485 4.992 4.114 1.00 71.31 87 ALA A CA 1
ATOM 685 C C . ALA A 1 87 ? -15.955 3.863 5.044 1.00 71.31 87 ALA A C 1
ATOM 687 O O . ALA A 1 87 ? -16.720 4.114 5.975 1.00 71.31 87 ALA A O 1
ATOM 688 N N . SER A 1 88 ? -15.428 2.649 4.858 1.00 70.88 88 SER A N 1
ATOM 689 C CA . SER A 1 88 ? -15.735 1.478 5.692 1.00 70.88 88 SER A CA 1
ATOM 690 C C . SER A 1 88 ? -15.357 1.710 7.155 1.00 70.88 88 SER A C 1
ATOM 692 O O . SER A 1 88 ? -16.128 1.399 8.063 1.00 70.88 88 SER A O 1
ATOM 694 N N . PHE A 1 89 ? -14.198 2.325 7.401 1.00 78.25 89 PHE A N 1
ATOM 695 C CA . PHE A 1 89 ? -13.760 2.666 8.752 1.00 78.25 89 PHE A CA 1
ATOM 696 C C . PHE A 1 89 ? -14.633 3.744 9.400 1.00 78.25 89 PHE A C 1
ATOM 698 O O . PHE A 1 89 ? -14.989 3.635 10.577 1.00 78.25 89 PHE A O 1
ATOM 705 N N . LYS A 1 90 ? -15.011 4.778 8.640 1.00 72.88 90 LYS A N 1
ATOM 706 C CA . LYS A 1 90 ? -15.894 5.848 9.120 1.00 72.88 90 LYS A CA 1
ATOM 707 C C . LYS A 1 90 ? -17.281 5.307 9.466 1.00 72.88 90 LYS A C 1
ATOM 709 O O . LYS A 1 90 ? -17.793 5.643 10.532 1.00 72.88 90 LYS A O 1
ATOM 714 N N . LEU A 1 91 ? -17.837 4.437 8.619 1.00 73.25 91 LEU A N 1
ATOM 715 C CA . LEU A 1 91 ? -19.099 3.743 8.875 1.00 73.25 91 LEU A CA 1
ATOM 716 C C . LEU A 1 91 ? -19.012 2.892 10.139 1.00 73.25 91 LEU A C 1
ATOM 718 O O . LEU A 1 91 ? -19.810 3.112 11.039 1.00 73.25 91 LEU A O 1
ATOM 722 N N . TYR A 1 92 ? -18.002 2.024 10.265 1.00 71.62 92 TYR A N 1
ATOM 723 C CA . TYR A 1 92 ? -17.792 1.219 11.475 1.00 71.62 92 TYR A CA 1
ATOM 724 C C . TYR A 1 92 ? -17.735 2.081 12.746 1.00 71.62 92 TYR A C 1
ATOM 726 O O . TYR A 1 92 ? -18.329 1.747 13.773 1.00 71.62 92 TYR A O 1
ATOM 734 N N . ARG A 1 93 ? -17.015 3.212 12.695 1.00 70.75 93 ARG A N 1
ATOM 735 C CA . ARG A 1 93 ? -16.922 4.122 13.840 1.00 70.75 93 ARG A CA 1
ATOM 736 C C . ARG A 1 93 ? -18.288 4.716 14.170 1.00 70.75 93 ARG A C 1
ATOM 738 O O . ARG A 1 93 ? -18.622 4.790 15.346 1.00 70.75 93 ARG A O 1
ATOM 745 N N . MET A 1 94 ? -19.077 5.104 13.169 1.00 71.00 94 MET A N 1
ATOM 746 C CA . MET A 1 94 ? -20.442 5.593 13.373 1.00 71.00 94 MET A CA 1
ATOM 747 C C . MET A 1 94 ? -21.327 4.514 14.009 1.00 71.00 94 MET A C 1
ATOM 749 O O . MET A 1 94 ? -21.921 4.790 15.046 1.00 71.00 94 MET A O 1
ATOM 753 N N . THR A 1 95 ? -21.347 3.279 13.500 1.00 63.22 95 THR A N 1
ATOM 754 C CA . THR A 1 95 ? -22.163 2.194 14.083 1.00 63.22 95 THR A CA 1
ATOM 755 C C . THR A 1 95 ? -21.802 1.905 15.540 1.00 63.22 95 THR A C 1
ATOM 757 O O . THR A 1 95 ? -22.695 1.801 16.378 1.00 63.22 95 THR A O 1
ATOM 760 N N . ASN A 1 96 ? -20.508 1.879 15.879 1.00 61.91 96 ASN A N 1
ATOM 761 C CA . ASN A 1 96 ? -20.070 1.680 17.265 1.00 61.91 96 ASN A CA 1
ATOM 762 C C . ASN A 1 96 ? -20.282 2.901 18.175 1.00 61.91 96 ASN A C 1
ATOM 764 O O . ASN A 1 96 ? -20.351 2.733 19.389 1.00 61.91 96 ASN A O 1
ATOM 768 N N . THR A 1 97 ? -20.372 4.115 17.624 1.00 58.53 97 THR A N 1
ATOM 769 C CA . THR A 1 97 ? -20.644 5.333 18.413 1.00 58.53 97 THR A CA 1
ATOM 770 C C . THR A 1 97 ? -22.145 5.512 18.659 1.00 58.53 97 THR A C 1
ATOM 772 O O . THR A 1 97 ? -22.532 6.021 19.705 1.00 58.53 97 THR A O 1
ATOM 775 N N . PHE A 1 9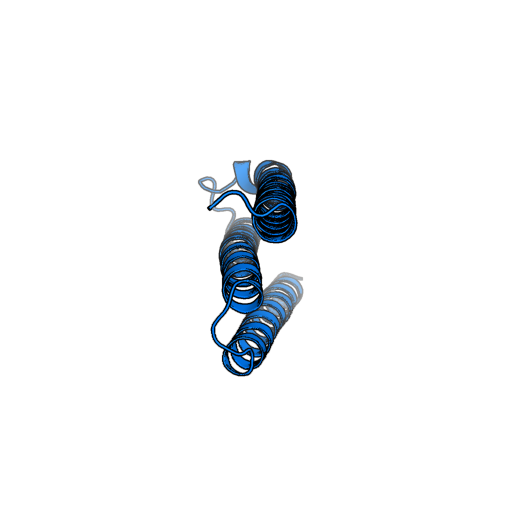8 ? -22.992 5.056 17.731 1.00 56.22 98 PHE A N 1
ATOM 776 C CA . PHE A 1 98 ? -24.453 5.150 17.829 1.00 56.22 98 PHE A CA 1
ATOM 777 C C . PHE A 1 98 ? -25.127 3.918 18.453 1.00 56.22 98 PHE A C 1
ATOM 779 O O . PHE A 1 98 ? -26.346 3.897 18.572 1.00 56.22 98 PHE A O 1
ATOM 786 N N . GLY A 1 99 ? -24.363 2.917 18.903 1.00 46.62 99 GLY A N 1
ATOM 787 C CA . GLY A 1 99 ? -24.890 1.852 19.761 1.00 46.62 99 GLY A CA 1
ATOM 788 C C . GLY A 1 99 ? -25.923 0.932 19.104 1.00 46.62 99 GLY A C 1
ATOM 789 O O . GLY A 1 99 ? -26.776 0.398 19.807 1.00 46.62 99 GLY A O 1
ATOM 790 N N . PHE A 1 100 ? -25.844 0.705 17.791 1.00 48.62 100 PHE A N 1
ATOM 791 C CA . PHE A 1 100 ? -26.556 -0.419 17.180 1.00 48.62 100 PHE A CA 1
ATOM 792 C C . PHE A 1 100 ? -25.808 -1.710 17.542 1.00 48.62 100 PHE A C 1
ATOM 794 O O . PHE A 1 100 ? -24.813 -2.057 16.905 1.00 48.62 100 PHE A O 1
ATOM 801 N N . LYS A 1 101 ? -26.235 -2.347 18.638 1.00 47.09 101 LYS A N 1
ATOM 802 C CA . LYS A 1 101 ? -25.918 -3.746 18.950 1.00 47.09 101 LYS A CA 1
ATOM 803 C C . LYS A 1 101 ? -26.763 -4.679 18.095 1.00 47.09 101 LYS A C 1
ATOM 805 O O . LYS A 1 101 ? -27.952 -4.349 17.896 1.00 47.09 101 LYS A O 1
#

Secondary structure (DSSP, 8-state):
-HHHHHHHHHHHHHHHHHHHHHHHHHHHHSPSSHHHHHHHHHHHHHHHHHHHHHHHHHHHHHT-GGGTT-SHHHHHHHHHHHHHHHHHHHHHHHHHHTT--

Foldseek 3Di:
DLVVLVVVLVVLLVVLVVVLVVLVVVLVVDDPDDVSVLSVQLSVLSVVLSVLVSVVSVCVSVVPPVNVPRPPVSVVVSVVSNVVSVVVSVVVVVCVVVPPD

Sequence (101 aa):
MKDIILYFIYFVGTLGIATILISLAISRRLGKGTIRAFVNQVIVVMLIFSIAGLLRSVHLFTAAPVLYGINIVYLEYMIFSLTYILASFKLYRMTNTFGFK

Radius of gyration: 17.54 Å; chains: 1; bounding box: 48×14×45 Å

pLDDT: mean 71.96, std 9.59, range [46.62, 87.31]